Protein AF-A0A2G9QHD9-F1 (afdb_monomer_lite)

Secondary structure (DSSP, 8-state):
--HHHH--EEEEETTEEEEE-HHHHHHHHHTHHHHHHHHHHS-------

Foldseek 3Di:
DVCVPQCWDWDDDPPDIDTHHPVRVVVCVVVVVVVCVVCVVVPPPPDDD

Structure (mmCIF, N/CA/C/O backbone):
data_AF-A0A2G9QHD9-F1
#
_entry.id   AF-A0A2G9QHD9-F1
#
loop_
_atom_site.group_PDB
_atom_site.id
_atom_site.type_symbol
_atom_site.label_atom_id
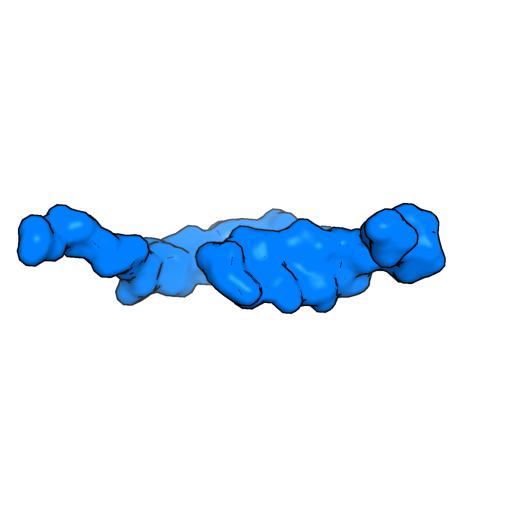_atom_site.label_alt_id
_atom_site.label_comp_id
_atom_site.label_asym_id
_atom_site.label_entity_id
_atom_site.label_seq_id
_atom_site.pdbx_PDB_ins_code
_atom_site.Cartn_x
_atom_site.Cartn_y
_atom_site.Cartn_z
_atom_site.occupancy
_atom_site.B_iso_or_equiv
_atom_site.auth_seq_id
_atom_site.auth_comp_id
_atom_site.auth_asym_id
_atom_site.auth_atom_id
_atom_site.pdbx_PDB_model_num
ATOM 1 N N . MET A 1 1 ? -5.079 5.377 14.785 1.00 53.53 1 MET A N 1
ATOM 2 C CA . MET A 1 1 ? -3.869 6.229 14.834 1.00 53.53 1 MET A CA 1
ATOM 3 C C . MET A 1 1 ? -2.601 5.360 14.884 1.00 53.53 1 MET A C 1
ATOM 5 O O . MET A 1 1 ? -1.733 5.612 15.702 1.00 53.53 1 MET A O 1
ATOM 9 N N . MET A 1 2 ? -2.490 4.315 14.051 1.00 58.41 2 MET A N 1
ATOM 10 C CA . MET A 1 2 ? -1.248 3.515 13.945 1.00 58.41 2 MET A CA 1
ATOM 11 C C . MET A 1 2 ? -0.366 3.990 12.775 1.00 58.41 2 MET A C 1
ATOM 13 O O . MET A 1 2 ? 0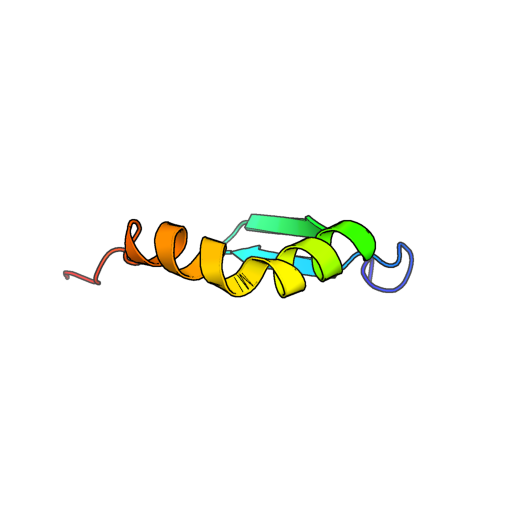.846 3.851 12.820 1.00 58.41 2 MET A O 1
ATOM 17 N N . GLU A 1 3 ? -0.969 4.655 11.786 1.00 55.47 3 GLU A N 1
ATOM 18 C CA . GLU A 1 3 ? -0.337 5.098 10.531 1.00 55.47 3 GLU A CA 1
ATOM 19 C C . GLU A 1 3 ? 0.820 6.094 10.737 1.00 55.47 3 GLU A C 1
ATOM 21 O O . GLU A 1 3 ? 1.755 6.139 9.948 1.00 55.47 3 GLU A O 1
ATOM 26 N N . LEU A 1 4 ? 0.790 6.880 11.820 1.00 57.91 4 LEU A N 1
ATOM 27 C CA . LEU A 1 4 ? 1.804 7.904 12.103 1.00 57.91 4 LEU A CA 1
ATOM 28 C C . LEU A 1 4 ? 2.988 7.391 12.939 1.00 57.91 4 LEU A C 1
ATOM 30 O O . LEU A 1 4 ? 3.964 8.117 13.094 1.00 57.91 4 LEU A O 1
ATOM 34 N N . LEU A 1 5 ? 2.901 6.182 13.507 1.00 64.62 5 LEU A N 1
ATOM 35 C CA . LEU A 1 5 ? 3.905 5.673 14.449 1.00 64.62 5 LEU A CA 1
ATOM 36 C C . LEU A 1 5 ? 4.930 4.748 13.784 1.00 64.62 5 LEU A C 1
ATOM 38 O O . LEU A 1 5 ? 6.092 4.770 14.180 1.00 64.62 5 LEU A O 1
ATOM 42 N N . THR A 1 6 ? 4.523 3.969 12.778 1.00 71.94 6 THR A N 1
ATOM 43 C CA . THR A 1 6 ? 5.392 2.955 12.152 1.00 71.94 6 THR A CA 1
ATOM 44 C C . THR A 1 6 ? 5.990 3.379 10.807 1.00 71.94 6 THR A C 1
ATOM 46 O O . THR A 1 6 ? 6.910 2.727 10.326 1.00 71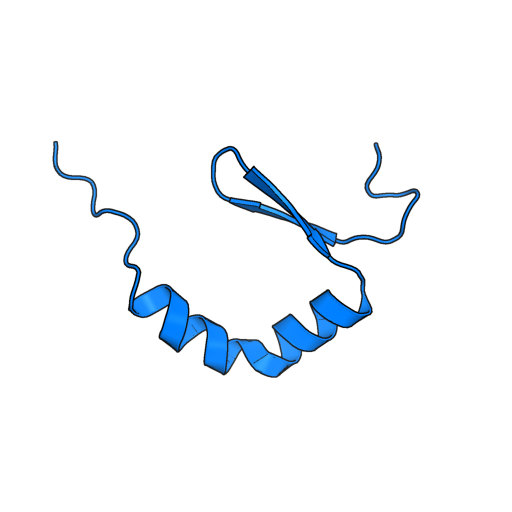.94 6 THR A O 1
ATOM 49 N N . GLY A 1 7 ? 5.496 4.458 10.186 1.00 81.00 7 GLY A N 1
ATOM 50 C CA . GLY A 1 7 ? 5.912 4.848 8.829 1.00 81.00 7 GLY A CA 1
ATOM 51 C C . GLY A 1 7 ? 5.431 3.884 7.736 1.00 81.00 7 GLY A C 1
ATOM 52 O O . GLY A 1 7 ? 5.966 3.889 6.632 1.00 81.00 7 GLY A O 1
ATOM 53 N N . GLU A 1 8 ? 4.440 3.053 8.049 1.00 86.38 8 GLU A N 1
ATOM 54 C CA . GLU A 1 8 ? 3.830 2.092 7.132 1.00 86.38 8 GLU A CA 1
ATOM 55 C C . GLU A 1 8 ? 2.686 2.738 6.339 1.00 86.38 8 GLU A 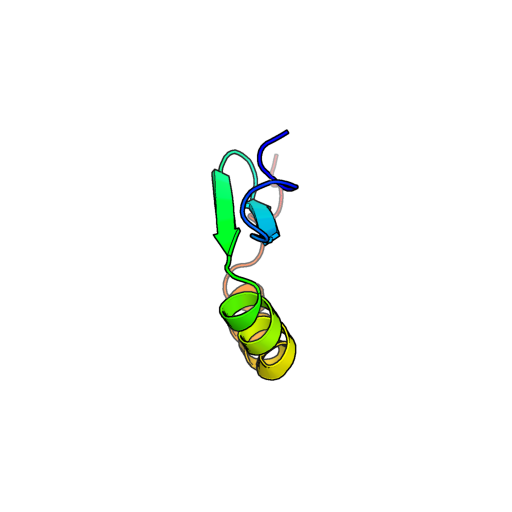C 1
ATOM 57 O O . GLU A 1 8 ? 1.972 3.612 6.837 1.00 86.38 8 GLU A O 1
ATOM 62 N N . VAL A 1 9 ? 2.482 2.273 5.108 1.00 84.94 9 VAL A N 1
ATOM 63 C CA . VAL A 1 9 ? 1.397 2.684 4.216 1.00 84.94 9 VAL A CA 1
ATOM 64 C C . VAL A 1 9 ? 0.290 1.627 4.253 1.00 84.94 9 VAL A C 1
ATOM 66 O O . VAL A 1 9 ? 0.494 0.512 3.768 1.00 84.94 9 VAL A O 1
ATOM 69 N N . PRO A 1 10 ? -0.891 1.930 4.816 1.00 85.94 10 PRO A N 1
ATOM 70 C CA . PRO A 1 10 ? -2.019 1.013 4.793 1.00 85.94 10 PRO A CA 1
ATOM 71 C C . PRO A 1 10 ? -2.768 1.091 3.462 1.00 85.94 10 PRO A C 1
ATOM 73 O O . PRO A 1 10 ? -3.162 2.163 3.004 1.00 85.94 10 PRO A O 1
ATOM 76 N N . ILE A 1 11 ? -3.051 -0.069 2.882 1.00 82.88 11 ILE A N 1
ATOM 77 C CA . ILE A 1 11 ? -3.927 -0.228 1.726 1.00 82.88 11 ILE A CA 1
ATOM 78 C C . ILE A 1 11 ? -5.141 -1.037 2.158 1.00 82.88 11 ILE A C 1
ATOM 80 O O . ILE A 1 11 ? -5.025 -2.140 2.696 1.00 82.88 11 ILE A O 1
ATOM 84 N N . ARG A 1 12 ? -6.327 -0.485 1.911 1.00 81.81 12 ARG A N 1
ATOM 85 C CA . ARG A 1 12 ? -7.600 -1.140 2.212 1.00 81.81 12 ARG A CA 1
ATOM 86 C C . ARG A 1 12 ? -8.159 -1.803 0.960 1.00 81.81 12 ARG A C 1
ATOM 88 O O . ARG A 1 12 ? -8.348 -1.139 -0.054 1.00 81.81 12 ARG A O 1
ATOM 95 N N . CYS A 1 13 ? -8.476 -3.087 1.063 1.00 78.25 13 CYS A N 1
ATOM 96 C CA . CYS A 1 13 ? -9.180 -3.861 0.050 1.00 78.25 13 CYS A CA 1
ATOM 97 C C . CYS A 1 13 ? -10.412 -4.507 0.694 1.00 78.25 13 CYS A C 1
ATOM 99 O O . CYS A 1 13 ? -10.288 -5.471 1.447 1.00 78.25 13 CYS A O 1
ATOM 101 N N . GLN A 1 14 ? -11.595 -3.948 0.418 1.00 83.94 14 GLN A N 1
ATOM 102 C CA . GLN A 1 14 ? -12.856 -4.329 1.070 1.00 83.94 14 GLN A CA 1
ATOM 103 C C . GLN A 1 14 ? -12.711 -4.319 2.607 1.00 83.94 14 GLN A C 1
ATOM 105 O O . GLN A 1 14 ? -12.468 -3.259 3.194 1.00 83.94 14 GLN A O 1
ATOM 110 N N . ASP A 1 15 ? -12.811 -5.490 3.238 1.00 87.38 15 ASP A N 1
ATOM 111 C CA . ASP A 1 15 ? -12.727 -5.686 4.687 1.00 87.38 15 ASP A CA 1
ATOM 112 C C . ASP A 1 15 ? -11.309 -6.015 5.183 1.00 87.38 15 ASP A C 1
ATOM 114 O O . ASP A 1 15 ? -11.088 -6.200 6.380 1.00 87.38 15 ASP A O 1
ATOM 118 N N . VAL A 1 16 ? -10.327 -6.071 4.281 1.00 81.31 16 VAL A N 1
ATOM 119 C CA . VAL A 1 16 ? -8.931 -6.382 4.602 1.00 81.31 16 VAL A CA 1
ATOM 120 C C . VAL A 1 16 ? -8.079 -5.121 4.508 1.00 81.31 16 VAL A C 1
ATOM 122 O O . VAL A 1 16 ? -8.185 -4.342 3.562 1.00 81.31 16 VAL A O 1
ATOM 125 N N . THR A 1 17 ? -7.205 -4.917 5.494 1.00 86.88 17 THR A N 1
ATOM 126 C CA . THR A 1 17 ? -6.169 -3.874 5.454 1.00 86.88 17 THR A CA 1
ATOM 127 C C . THR A 1 17 ? -4.801 -4.534 5.431 1.00 86.88 17 THR A C 1
ATOM 129 O O . THR A 1 17 ? -4.505 -5.371 6.281 1.00 86.88 17 THR A O 1
ATOM 132 N N . VAL A 1 18 ? -3.980 -4.151 4.460 1.00 84.69 18 VAL A N 1
ATOM 133 C CA . VAL A 1 18 ? -2.597 -4.604 4.308 1.00 84.69 18 VAL A CA 1
ATOM 134 C C . VAL A 1 18 ? -1.684 -3.415 4.571 1.00 84.69 18 VAL A C 1
ATOM 136 O O . VAL A 1 18 ? -1.940 -2.328 4.064 1.00 84.69 18 VAL A O 1
ATOM 139 N N . TYR A 1 19 ? -0.640 -3.608 5.369 1.00 87.38 19 TYR A N 1
ATOM 140 C CA . TYR A 1 19 ? 0.332 -2.568 5.700 1.00 87.38 19 TYR A CA 1
ATOM 141 C C . TYR A 1 19 ? 1.626 -2.837 4.940 1.00 87.38 19 TYR A C 1
ATOM 143 O O . TYR A 1 19 ? 2.137 -3.954 4.970 1.00 87.38 19 TYR A O 1
ATOM 151 N N . PHE A 1 20 ? 2.132 -1.816 4.259 1.00 84.75 20 PHE A N 1
ATOM 152 C CA . PHE A 1 20 ? 3.381 -1.865 3.507 1.00 84.75 20 PHE A CA 1
ATOM 153 C C . PHE A 1 20 ? 4.428 -0.990 4.180 1.00 84.75 20 PHE A C 1
ATOM 155 O O . PHE A 1 20 ? 4.098 0.066 4.719 1.00 84.75 20 PHE A O 1
ATOM 162 N N . SER A 1 21 ? 5.698 -1.381 4.109 1.00 88.81 21 SER A N 1
ATOM 163 C CA . SER A 1 21 ? 6.777 -0.444 4.413 1.00 88.81 21 SER A CA 1
ATOM 164 C C . SER A 1 21 ? 6.892 0.614 3.304 1.00 88.81 21 SER A C 1
ATOM 166 O O . SER A 1 21 ? 6.373 0.439 2.199 1.00 88.81 21 SER A O 1
ATOM 168 N N . MET A 1 22 ? 7.592 1.721 3.570 1.00 85.38 22 MET A N 1
ATOM 169 C CA . MET A 1 22 ? 7.884 2.714 2.525 1.00 85.38 22 MET A CA 1
ATOM 170 C C . MET A 1 22 ? 8.677 2.116 1.357 1.00 85.38 22 MET A C 1
ATOM 172 O O . MET A 1 22 ? 8.419 2.470 0.212 1.00 85.38 22 MET A O 1
ATOM 176 N N . GLU A 1 23 ? 9.614 1.203 1.625 1.00 87.94 23 GLU A N 1
ATOM 177 C CA . GLU A 1 23 ? 10.400 0.538 0.579 1.00 87.94 23 GLU A CA 1
ATOM 178 C C . GLU A 1 23 ? 9.509 -0.335 -0.311 1.00 87.94 23 GLU A C 1
ATOM 180 O O . GLU A 1 23 ? 9.546 -0.201 -1.534 1.00 87.94 23 GLU A O 1
ATOM 185 N N . ASP A 1 24 ? 8.636 -1.145 0.297 1.00 85.25 24 ASP A N 1
ATOM 186 C CA . ASP A 1 24 ? 7.674 -1.969 -0.442 1.00 85.25 24 ASP A CA 1
ATOM 187 C C . ASP A 1 24 ? 6.709 -1.103 -1.263 1.00 85.25 24 ASP A C 1
ATOM 189 O O . ASP A 1 24 ? 6.351 -1.447 -2.389 1.00 85.25 24 ASP A O 1
ATOM 193 N N . TRP A 1 25 ? 6.293 0.042 -0.717 1.00 84.31 25 TRP A N 1
ATOM 194 C CA . TRP A 1 25 ? 5.397 0.971 -1.399 1.00 84.31 25 TRP A CA 1
ATOM 195 C C . TRP A 1 25 ? 6.048 1.636 -2.614 1.00 84.31 25 TRP A C 1
ATOM 197 O O . TRP A 1 25 ? 5.426 1.731 -3.673 1.00 84.31 25 TRP A O 1
ATOM 207 N N . GLU A 1 26 ? 7.303 2.070 -2.499 1.00 85.50 26 GLU A N 1
ATOM 208 C CA . GLU A 1 26 ? 8.045 2.633 -3.630 1.00 85.50 26 GLU A CA 1
ATOM 209 C C . GLU A 1 26 ? 8.367 1.567 -4.685 1.00 85.50 26 GLU A C 1
ATOM 211 O O . GLU A 1 26 ? 8.256 1.841 -5.882 1.00 85.50 26 GLU A O 1
ATOM 216 N N . TYR A 1 27 ? 8.664 0.332 -4.266 1.00 85.31 27 TYR A N 1
ATOM 217 C CA . TYR A 1 27 ? 8.787 -0.805 -5.177 1.00 85.31 27 TYR A CA 1
ATOM 218 C C . TYR A 1 27 ? 7.482 -1.043 -5.952 1.00 85.31 27 TYR A C 1
ATOM 220 O O . TYR A 1 27 ? 7.494 -1.130 -7.180 1.00 85.31 27 TYR A O 1
ATOM 228 N N . LEU A 1 28 ? 6.335 -1.056 -5.265 1.00 79.31 28 LEU A N 1
ATOM 229 C CA . LEU A 1 28 ? 5.022 -1.203 -5.899 1.00 79.31 28 LEU A CA 1
ATOM 230 C C . LEU A 1 28 ? 4.711 -0.073 -6.888 1.00 79.31 28 LEU A C 1
ATOM 232 O O . LEU A 1 28 ? 4.216 -0.350 -7.980 1.00 79.31 28 LEU A O 1
ATOM 236 N N . LYS A 1 29 ? 5.025 1.187 -6.556 1.00 77.44 29 LYS A N 1
ATOM 237 C CA . LYS A 1 29 ? 4.853 2.313 -7.493 1.00 77.44 29 LYS A CA 1
ATOM 238 C C . LYS A 1 29 ? 5.737 2.184 -8.728 1.00 77.44 29 LYS A C 1
ATOM 240 O O . LYS A 1 29 ? 5.276 2.463 -9.829 1.00 77.44 29 LYS A O 1
ATOM 245 N N . GLY A 1 30 ? 6.992 1.768 -8.555 1.00 78.81 30 GLY A N 1
ATOM 246 C CA . GLY A 1 30 ? 7.929 1.558 -9.663 1.00 78.81 30 GLY A CA 1
ATOM 247 C C . GLY A 1 30 ? 7.542 0.395 -10.581 1.00 78.81 30 GLY A C 1
ATOM 248 O O . GLY A 1 30 ? 7.976 0.350 -11.728 1.00 78.81 30 GLY A O 1
ATOM 249 N N . HIS A 1 31 ? 6.701 -0.517 -10.090 1.00 75.12 31 HIS A N 1
ATOM 250 C CA . HIS A 1 31 ? 6.213 -1.698 -10.799 1.00 75.12 31 HIS A CA 1
ATOM 251 C C . HIS A 1 31 ? 4.701 -1.639 -11.097 1.00 75.12 31 HIS A C 1
ATOM 253 O O . HIS A 1 31 ? 4.082 -2.675 -11.345 1.00 75.12 31 HIS A O 1
ATOM 259 N N . GLN A 1 32 ? 4.101 -0.440 -11.117 1.00 65.31 32 GLN A N 1
ATOM 260 C CA . GLN A 1 32 ? 2.664 -0.239 -11.357 1.00 65.31 32 GLN A CA 1
ATOM 261 C C . GLN A 1 32 ? 2.173 -0.881 -12.670 1.00 65.31 32 GLN A C 1
ATOM 263 O O . GLN A 1 32 ? 1.043 -1.370 -12.732 1.00 65.31 32 GLN A O 1
ATOM 268 N N . ASP A 1 33 ? 3.028 -0.950 -13.690 1.00 62.03 33 ASP A N 1
ATOM 269 C CA . ASP A 1 33 ? 2.716 -1.592 -14.972 1.00 62.03 33 ASP A CA 1
ATOM 270 C C . ASP A 1 33 ? 2.448 -3.102 -14.833 1.00 62.03 33 ASP A C 1
ATOM 272 O O . ASP A 1 33 ? 1.577 -3.634 -15.515 1.00 62.03 33 ASP A O 1
ATOM 276 N N . LEU A 1 34 ? 3.109 -3.786 -13.889 1.00 59.88 34 LEU A N 1
ATOM 277 C CA . LEU A 1 34 ? 2.877 -5.211 -13.604 1.00 59.88 34 LEU A CA 1
ATOM 278 C C . LEU A 1 34 ? 1.573 -5.449 -12.834 1.00 59.88 34 LEU A C 1
ATOM 280 O O . LEU A 1 34 ? 1.001 -6.536 -12.892 1.00 59.88 34 LEU A O 1
ATOM 284 N N . TYR A 1 35 ? 1.099 -4.443 -12.096 1.00 56.44 35 TYR A N 1
ATOM 285 C CA . TYR A 1 35 ? -0.133 -4.548 -11.322 1.00 56.44 35 TYR A CA 1
ATOM 286 C C . TYR A 1 35 ? -1.376 -4.429 -12.202 1.00 56.44 35 TYR A C 1
ATOM 288 O O . TYR A 1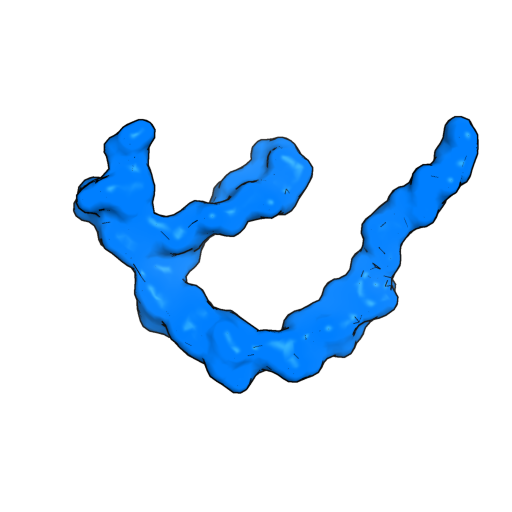 35 ? -2.356 -5.118 -11.939 1.00 56.44 35 TYR A O 1
ATOM 296 N N . ASN A 1 36 ? -1.335 -3.617 -13.265 1.00 55.72 36 ASN A N 1
ATOM 297 C CA . ASN A 1 36 ? -2.435 -3.539 -14.230 1.00 55.72 36 ASN A CA 1
ATOM 298 C C . ASN A 1 36 ? -2.688 -4.887 -14.920 1.00 55.72 36 ASN A C 1
ATOM 300 O O . ASN A 1 36 ? -3.844 -5.281 -15.030 1.00 55.72 36 ASN A O 1
ATOM 304 N N . ASP A 1 37 ? -1.645 -5.634 -15.290 1.00 51.97 37 ASP A N 1
ATOM 305 C CA . ASP A 1 37 ? -1.813 -6.971 -15.881 1.00 51.97 37 ASP A CA 1
ATOM 306 C C . ASP A 1 37 ? -2.458 -7.969 -14.902 1.00 51.97 37 ASP A C 1
ATOM 308 O O . ASP A 1 37 ? -3.313 -8.760 -15.290 1.00 51.97 37 ASP A O 1
ATOM 312 N N . VAL A 1 38 ? -2.118 -7.905 -13.610 1.00 53.97 38 VAL A N 1
ATOM 313 C CA . VAL A 1 38 ? -2.661 -8.831 -12.597 1.00 53.97 38 VAL A CA 1
ATOM 314 C C . VAL A 1 38 ? -4.051 -8.406 -12.096 1.00 53.97 38 VAL A C 1
ATOM 316 O O . VAL A 1 38 ? -4.889 -9.259 -11.807 1.00 53.97 38 VAL A O 1
ATOM 319 N N . MET A 1 39 ? -4.342 -7.102 -12.013 1.00 55.28 39 MET A N 1
ATOM 320 C CA . MET A 1 39 ? -5.669 -6.590 -11.640 1.00 55.28 39 MET A CA 1
ATOM 321 C C . MET A 1 39 ? -6.684 -6.618 -12.782 1.00 55.28 39 MET A C 1
ATOM 323 O O . MET A 1 39 ? -7.880 -6.643 -12.504 1.00 55.28 39 MET A O 1
ATOM 327 N N . MET A 1 40 ? -6.258 -6.615 -14.047 1.00 51.47 40 MET A N 1
ATOM 328 C CA . MET A 1 40 ? -7.182 -6.811 -15.167 1.00 51.47 40 MET A CA 1
ATOM 329 C C . MET A 1 40 ? -7.605 -8.277 -15.330 1.00 51.47 40 MET A C 1
ATOM 331 O O . MET A 1 40 ? -8.713 -8.521 -15.805 1.00 51.47 40 MET A O 1
ATOM 335 N N . ASP A 1 41 ? -6.782 -9.236 -14.888 1.00 50.66 41 ASP A N 1
ATOM 336 C CA . ASP A 1 41 ? -7.126 -10.668 -14.907 1.00 50.66 41 ASP A CA 1
ATOM 337 C C . ASP A 1 41 ? -8.054 -11.080 -13.743 1.00 50.66 41 ASP A C 1
ATOM 339 O O . ASP A 1 41 ? -8.745 -12.094 -13.810 1.00 50.66 41 ASP A O 1
ATOM 343 N N . ASN A 1 42 ? -8.156 -10.248 -12.699 1.00 53.62 42 ASN A N 1
ATOM 344 C CA . ASN A 1 42 ? -9.233 -10.314 -11.711 1.00 53.62 42 ASN A CA 1
ATOM 345 C C . ASN A 1 42 ? -10.147 -9.088 -11.875 1.00 53.62 42 ASN A C 1
ATOM 347 O O . ASN A 1 42 ? -10.018 -8.121 -11.113 1.00 53.62 42 ASN A O 1
ATOM 351 N N . PRO A 1 43 ? -11.098 -9.099 -12.829 1.00 49.84 43 PRO A N 1
ATOM 352 C CA . PRO A 1 43 ? -12.148 -8.097 -12.818 1.00 49.84 43 PRO A CA 1
ATOM 353 C C . PRO A 1 43 ? -12.831 -8.129 -11.438 1.00 49.84 43 PRO A C 1
ATOM 355 O O . PRO A 1 43 ? -13.090 -9.222 -10.917 1.00 49.84 43 PRO A O 1
ATOM 358 N N . PRO A 1 44 ? -13.132 -6.971 -10.810 1.00 54.19 44 PRO A N 1
ATOM 359 C CA . PRO A 1 44 ? -14.040 -6.968 -9.668 1.00 54.19 44 PRO A CA 1
ATOM 360 C C . PRO A 1 44 ? -15.291 -7.735 -10.106 1.00 54.19 44 PRO A C 1
ATOM 362 O O . PRO A 1 44 ? -15.701 -7.537 -11.255 1.00 54.19 44 PRO A O 1
ATOM 365 N N . PRO A 1 45 ? -15.862 -8.633 -9.275 1.00 53.06 45 PRO A N 1
ATOM 366 C CA . PRO A 1 45 ? -17.034 -9.398 -9.672 1.00 53.06 45 PRO A CA 1
ATOM 367 C C . PRO A 1 45 ? -18.055 -8.390 -10.176 1.00 53.06 45 PRO A C 1
ATOM 369 O O . PRO A 1 45 ? -18.523 -7.541 -9.414 1.00 53.06 45 PRO A O 1
ATOM 372 N N . LEU A 1 46 ? -18.279 -8.406 -11.493 1.00 54.91 46 LEU A N 1
ATOM 373 C CA . LEU A 1 46 ? -19.208 -7.503 -12.136 1.00 54.91 46 LEU A CA 1
ATOM 374 C C . LEU A 1 46 ? -20.526 -7.776 -11.443 1.00 54.91 46 LEU A C 1
ATOM 376 O O . LEU A 1 46 ? -21.057 -8.884 -11.544 1.00 54.91 46 LEU A O 1
ATOM 380 N N . THR A 1 47 ? -20.986 -6.788 -10.682 1.00 62.09 47 THR A N 1
ATOM 381 C CA . THR A 1 47 ? -22.282 -6.799 -10.022 1.00 62.09 47 THR A CA 1
ATOM 382 C C . THR A 1 47 ? -23.298 -7.361 -11.004 1.00 62.09 47 THR A C 1
ATOM 384 O O . THR A 1 47 ? -23.584 -6.747 -12.032 1.00 62.09 47 THR A O 1
ATOM 387 N N . SER A 1 48 ? -23.783 -8.556 -10.709 1.00 46.03 48 SER A N 1
ATOM 388 C CA . SER A 1 48 ? -24.936 -9.171 -11.348 1.00 46.03 48 SER A CA 1
ATOM 389 C C . SER A 1 48 ? -25.894 -9.508 -10.202 1.00 46.03 48 SER A C 1
ATOM 391 O O . SER A 1 48 ? -25.406 -9.857 -9.127 1.00 46.03 48 SER A O 1
ATOM 393 N N . PRO A 1 49 ? -27.200 -9.266 -10.395 1.00 50.50 49 PRO A N 1
ATOM 394 C CA . PRO A 1 49 ? -28.156 -8.827 -9.370 1.00 50.50 49 PRO A CA 1
ATOM 395 C C . PRO A 1 49 ? -28.327 -9.756 -8.167 1.00 50.50 49 PRO A C 1
ATOM 397 O O . PRO A 1 49 ? -28.188 -10.988 -8.334 1.00 50.50 49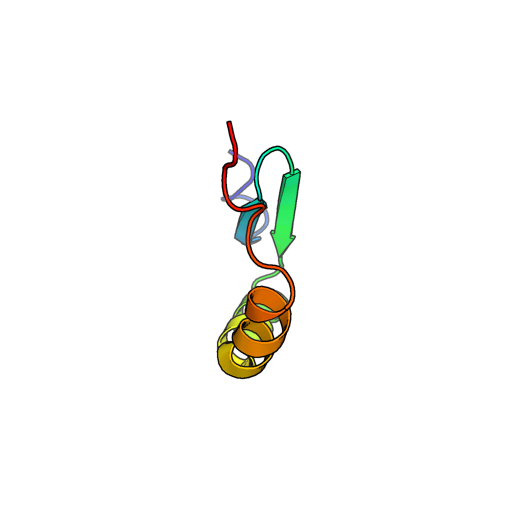 PRO A O 1
#

Organism: Aquarana catesbeiana (NCBI:txid8400)

pLDDT: mean 70.2, std 14.5, range [46.03, 88.81]

InterPro domains:
  IPR001909 Krueppel-associated box [PF01352] (13-42)
  IPR001909 Krueppel-associated box [cd07765] (11-42)
  IPR036051 Krueppel-associated box domain superfamily [SSF109640] (8-48)

Sequence (49 aa):
MMELLTGEVPIRCQDVTVYFSMEDWEYLKGHQDLYNDVMMDNPPPLTSP

Radius of gyration: 13.92 Å; chains: 1; bounding box: 39×19×31 Å